Protein AF-A0A1B3WDX1-F1 (afdb_monomer_lite)

Foldseek 3Di:
DVVVVVVVVVVVVVCVVPDDDQDQDLLLLLLLVLQVVCVVVQKWKWWDCVPVVVPDDDDQTFIWIWRDDPPDIDIGGEDPQSRVSVSSCPVVPQKDFDQDPPRITTIDGDPVVVVCNVVCCVVRVVVSVVVVVPADSRYGHRDDDPCVPVVVVVVVVVPD

pLDDT: mean 81.89, std 18.59, range [35.34, 97.62]

Organism: NCBI:txid39950

Radius of gyration: 19.23 Å; chains: 1; bounding box: 52×42×60 Å

Secondary structure (DSSP, 8-state):
-HHHHHHHHHHHHHHHHHS------HHHHHHHHHHHHHHHTTEEEEE--TT-TTTT-S----EEEEEEETTEEEEEEPPHHHHHHHHHHHTTTSEEEEE-SSS-EEEEE-HHHHHHHHHTHHHHHHHHHHHHTT--TTSPPP---GGGTTHHHHTTTS--

Structure (mmCIF, N/CA/C/O backbone):
data_AF-A0A1B3WDX1-F1
#
_entry.id   AF-A0A1B3WDX1-F1
#
loop_
_atom_site.group_PDB
_atom_site.id
_atom_site.type_symbol
_atom_site.label_atom_id
_atom_site.label_alt_id
_atom_site.label_comp_id
_atom_site.label_asym_id
_atom_site.label_entity_id
_atom_site.label_seq_id
_atom_site.pdbx_PDB_ins_code
_atom_site.Cartn_x
_atom_site.Cartn_y
_atom_site.Cartn_z
_atom_site.occupancy
_atom_site.B_iso_or_equiv
_atom_site.auth_seq_id
_atom_site.auth_comp_id
_atom_site.auth_asym_id
_atom_site.auth_atom_id
_atom_site.pdbx_PDB_model_num
ATOM 1 N N . MET A 1 1 ? 10.212 5.971 -45.304 1.00 57.62 1 MET A N 1
ATOM 2 C CA . MET A 1 1 ? 9.513 4.852 -44.630 1.00 57.62 1 MET A CA 1
ATOM 3 C C . MET A 1 1 ? 10.449 3.995 -43.777 1.00 57.62 1 MET A C 1
ATOM 5 O O . MET A 1 1 ? 10.188 3.905 -42.592 1.00 57.62 1 MET A O 1
ATOM 9 N N . GLY A 1 2 ? 11.545 3.417 -44.298 1.00 66.06 2 GLY A N 1
ATOM 10 C CA . GLY A 1 2 ? 12.469 2.605 -43.473 1.00 66.06 2 GLY A CA 1
ATOM 11 C C . GLY A 1 2 ? 13.265 3.385 -42.409 1.00 66.06 2 GLY A C 1
ATOM 12 O O . GLY A 1 2 ? 13.371 2.940 -41.273 1.00 66.06 2 GLY A O 1
ATOM 13 N N . GLN A 1 3 ? 13.751 4.589 -42.738 1.00 72.62 3 GLN A N 1
ATOM 14 C CA . GLN A 1 3 ? 14.538 5.419 -41.806 1.00 72.62 3 GLN A CA 1
ATOM 15 C C . GLN A 1 3 ? 13.743 5.941 -40.598 1.00 72.62 3 GLN A C 1
ATOM 17 O O . GLN A 1 3 ? 14.313 6.143 -39.528 1.00 72.62 3 GLN A O 1
ATOM 22 N N . ASP A 1 4 ? 12.436 6.159 -40.747 1.00 84.62 4 ASP A N 1
ATOM 23 C CA . ASP A 1 4 ? 11.590 6.669 -39.661 1.00 84.62 4 ASP A CA 1
ATOM 24 C C . ASP A 1 4 ? 11.302 5.579 -38.620 1.00 84.62 4 ASP A C 1
ATOM 26 O O . ASP A 1 4 ? 11.265 5.852 -37.420 1.00 84.62 4 ASP A O 1
ATOM 30 N N . ILE A 1 5 ? 11.187 4.325 -39.072 1.00 91.50 5 ILE A N 1
ATOM 31 C CA . ILE A 1 5 ? 11.020 3.154 -38.203 1.00 91.50 5 ILE A CA 1
ATOM 32 C C . ILE A 1 5 ? 12.294 2.912 -37.387 1.00 91.50 5 ILE A C 1
ATOM 34 O O . ILE A 1 5 ? 12.208 2.691 -36.181 1.00 91.50 5 ILE A O 1
ATOM 38 N N . GLU A 1 6 ? 13.479 3.007 -37.996 1.00 91.50 6 GLU A N 1
ATOM 39 C CA . GLU A 1 6 ? 14.736 2.827 -37.256 1.00 91.50 6 GLU A CA 1
ATOM 40 C C . GLU A 1 6 ? 14.972 3.919 -36.207 1.00 91.50 6 GLU A C 1
ATOM 42 O O . GLU A 1 6 ? 15.423 3.621 -35.099 1.00 91.50 6 GLU A O 1
ATOM 47 N N . LYS A 1 7 ? 14.603 5.171 -36.508 1.00 92.44 7 LYS A N 1
ATOM 48 C CA . LYS A 1 7 ? 14.641 6.271 -35.531 1.00 92.44 7 LYS A CA 1
ATOM 49 C C . LYS A 1 7 ? 13.667 6.056 -34.374 1.00 92.44 7 LYS A C 1
ATOM 51 O O . LYS A 1 7 ? 14.005 6.353 -33.232 1.00 92.44 7 LYS A O 1
ATOM 56 N N . LEU A 1 8 ? 12.472 5.535 -34.649 1.00 93.12 8 LEU A N 1
ATOM 57 C CA . LEU A 1 8 ? 11.507 5.207 -33.602 1.00 93.12 8 LEU A CA 1
ATOM 58 C C . LEU A 1 8 ? 12.024 4.072 -32.708 1.00 93.12 8 LEU A C 1
ATOM 60 O O . LEU A 1 8 ? 11.961 4.174 -31.486 1.00 93.12 8 LEU A O 1
ATOM 64 N N . LEU A 1 9 ? 12.574 3.011 -33.300 1.00 94.44 9 LEU A N 1
ATOM 65 C CA . LEU A 1 9 ? 13.109 1.873 -32.551 1.00 94.44 9 LEU A CA 1
ATOM 66 C C . LEU A 1 9 ? 14.305 2.263 -31.677 1.00 94.44 9 LEU A C 1
ATOM 68 O O . LEU A 1 9 ? 14.391 1.807 -30.537 1.00 94.44 9 LEU A O 1
ATOM 72 N N . SER A 1 10 ? 15.209 3.114 -32.170 1.00 93.69 10 SER A N 1
ATOM 73 C CA . SER A 1 10 ? 16.335 3.602 -31.368 1.00 93.69 10 SER A CA 1
ATOM 74 C C . SER A 1 10 ? 15.877 4.508 -30.224 1.00 93.69 10 SER A C 1
ATOM 76 O O . SER A 1 10 ? 16.390 4.384 -29.113 1.00 93.69 10 SER A O 1
ATOM 78 N N . ALA A 1 11 ? 14.861 5.346 -30.452 1.00 91.00 11 ALA A N 1
ATOM 79 C CA . ALA A 1 11 ? 14.261 6.167 -29.407 1.00 91.00 11 ALA A CA 1
ATOM 80 C C . ALA A 1 11 ? 13.573 5.323 -28.321 1.00 91.00 11 ALA A C 1
ATOM 82 O O . ALA A 1 11 ? 13.754 5.607 -27.140 1.00 91.00 11 ALA A O 1
ATOM 83 N N . ILE A 1 12 ? 12.838 4.269 -28.704 1.00 90.75 12 ILE A N 1
ATOM 84 C CA . ILE A 1 12 ? 12.209 3.336 -27.755 1.00 90.75 12 ILE A CA 1
ATOM 85 C C . ILE A 1 12 ? 13.272 2.611 -26.930 1.00 90.75 12 ILE A C 1
ATOM 87 O O . ILE A 1 12 ? 13.151 2.568 -25.713 1.00 90.75 12 ILE A O 1
ATOM 91 N N . ARG A 1 13 ? 14.320 2.064 -27.562 1.00 90.06 13 ARG A N 1
ATOM 92 C CA . ARG A 1 13 ? 15.400 1.367 -26.842 1.00 90.06 13 ARG A CA 1
ATOM 93 C C . ARG A 1 13 ? 16.080 2.279 -25.835 1.00 90.06 13 ARG A C 1
ATOM 95 O O . ARG A 1 13 ? 16.130 1.937 -24.665 1.00 90.06 13 ARG A O 1
ATOM 102 N N . ARG A 1 14 ? 16.482 3.475 -26.270 1.00 91.31 14 ARG A N 1
ATOM 103 C CA . ARG A 1 14 ? 17.088 4.465 -25.378 1.00 91.31 14 ARG A CA 1
ATOM 104 C C . ARG A 1 14 ? 16.170 4.804 -24.206 1.00 91.31 14 ARG A C 1
ATOM 106 O O . ARG A 1 14 ? 16.629 4.844 -23.078 1.00 91.31 14 ARG A O 1
ATOM 113 N N . TYR A 1 15 ? 14.874 4.991 -24.459 1.00 86.38 15 TYR A N 1
ATOM 114 C CA . TYR A 1 15 ? 13.908 5.226 -23.389 1.00 86.38 15 TYR A CA 1
ATOM 115 C C . TYR A 1 15 ? 13.826 4.049 -22.408 1.00 86.38 15 TYR A C 1
ATOM 117 O O . TYR A 1 15 ? 13.802 4.274 -21.206 1.00 86.38 15 TYR A O 1
ATOM 125 N N . LEU A 1 16 ? 13.795 2.806 -22.894 1.00 84.88 16 LEU A N 1
ATOM 126 C CA . LEU A 1 16 ? 13.747 1.613 -22.041 1.00 84.88 16 LEU A CA 1
ATOM 127 C C . LEU A 1 16 ? 15.032 1.424 -21.219 1.00 84.88 16 LEU A C 1
ATOM 129 O O . LEU A 1 16 ? 14.945 1.002 -20.068 1.00 84.88 16 LEU A O 1
ATOM 133 N N . ASP A 1 17 ? 16.188 1.756 -21.796 1.00 84.00 17 ASP A N 1
ATOM 134 C CA . ASP A 1 17 ? 17.497 1.661 -21.141 1.00 84.00 17 ASP A CA 1
ATOM 135 C C . ASP A 1 17 ? 17.693 2.768 -20.090 1.00 84.00 17 ASP A C 1
ATOM 137 O O . ASP A 1 17 ? 18.288 2.532 -19.043 1.00 84.00 17 ASP A O 1
ATOM 141 N N . GLU A 1 18 ? 17.174 3.973 -20.348 1.00 84.00 18 GLU A N 1
ATOM 142 C CA . GLU A 1 18 ? 17.250 5.128 -19.439 1.00 84.00 18 GLU A CA 1
ATOM 143 C C . GLU A 1 18 ? 16.119 5.153 -18.391 1.00 84.00 18 GLU A C 1
ATOM 145 O O . GLU A 1 18 ? 16.142 5.978 -17.479 1.00 84.00 18 GLU A O 1
ATOM 150 N N . SER A 1 19 ? 15.110 4.285 -18.515 1.00 79.12 19 SER A N 1
ATOM 151 C CA . SER A 1 19 ? 13.976 4.249 -17.589 1.00 79.12 19 SER A CA 1
ATOM 152 C C . SER A 1 19 ? 14.327 3.531 -16.288 1.00 79.12 19 SER A C 1
ATOM 154 O O . SER A 1 19 ? 14.710 2.362 -16.288 1.00 79.12 19 SER A O 1
ATOM 156 N N . ASP A 1 20 ? 14.077 4.194 -15.158 1.00 75.44 20 ASP A N 1
ATOM 157 C CA . ASP A 1 20 ? 14.125 3.558 -13.842 1.00 75.44 20 ASP A CA 1
ATOM 158 C C . ASP A 1 20 ? 12.954 2.579 -13.683 1.00 75.44 20 ASP A C 1
ATOM 160 O O . ASP A 1 20 ? 11.800 2.957 -13.449 1.00 75.44 20 ASP A O 1
ATOM 164 N N . TRP A 1 21 ? 13.248 1.287 -13.807 1.00 79.50 21 TRP A N 1
ATOM 165 C CA . TRP A 1 21 ? 12.255 0.235 -13.637 1.00 79.50 21 TRP A CA 1
ATOM 166 C C . TRP A 1 21 ? 11.810 0.129 -12.179 1.00 79.50 21 TRP A C 1
ATOM 168 O O . TRP A 1 21 ? 12.614 0.062 -11.248 1.00 79.50 21 TRP A O 1
ATOM 178 N N . TYR A 1 22 ? 10.497 0.054 -11.967 1.00 84.50 22 TYR A N 1
ATOM 179 C CA . TYR A 1 22 ? 9.950 -0.156 -10.636 1.00 84.50 22 TYR A CA 1
ATOM 180 C C . TYR A 1 22 ? 10.294 -1.564 -10.125 1.00 84.50 22 TYR A C 1
ATOM 182 O O . TYR A 1 22 ? 9.795 -2.573 -10.627 1.00 84.50 22 TYR A O 1
ATOM 190 N N . ILE A 1 23 ? 11.128 -1.627 -9.085 1.00 89.31 23 ILE A N 1
ATOM 191 C CA . ILE A 1 23 ? 11.506 -2.881 -8.429 1.00 89.31 23 ILE A CA 1
ATOM 192 C C . ILE A 1 23 ? 10.510 -3.180 -7.310 1.00 89.31 23 ILE A C 1
ATOM 194 O O . ILE A 1 23 ? 10.501 -2.509 -6.270 1.00 89.31 23 ILE A O 1
ATOM 198 N N . PHE A 1 24 ? 9.702 -4.219 -7.509 1.00 91.88 24 PHE A N 1
ATOM 199 C CA . PHE A 1 24 ? 8.755 -4.698 -6.510 1.00 91.88 24 PHE A CA 1
ATOM 200 C C . PHE A 1 24 ? 9.467 -5.519 -5.432 1.00 91.88 24 PHE A C 1
ATOM 202 O O . PHE A 1 24 ? 10.056 -6.568 -5.708 1.00 91.88 24 PHE A O 1
ATOM 209 N N . LYS A 1 25 ? 9.431 -5.022 -4.195 1.00 94.00 25 LYS A N 1
ATOM 210 C CA . LYS A 1 25 ? 10.106 -5.622 -3.038 1.00 94.00 25 LYS A CA 1
ATOM 211 C C . LYS A 1 25 ? 9.107 -6.264 -2.075 1.00 94.00 25 LYS A C 1
ATOM 213 O O . LYS A 1 25 ? 7.890 -6.178 -2.243 1.00 94.00 25 LYS A O 1
ATOM 218 N N . TYR A 1 26 ? 9.634 -6.921 -1.045 1.00 96.00 26 TYR A N 1
ATOM 219 C CA . TYR A 1 26 ? 8.812 -7.566 -0.024 1.00 96.00 26 TYR A CA 1
ATOM 220 C C . TYR A 1 26 ? 7.871 -6.578 0.672 1.00 96.00 26 TYR A C 1
ATOM 222 O O . TYR A 1 26 ? 6.722 -6.907 0.938 1.00 96.00 26 TYR A O 1
ATOM 230 N N . GLU A 1 27 ? 8.324 -5.357 0.927 1.00 96.25 27 GLU A N 1
ATOM 231 C CA . GLU A 1 27 ? 7.541 -4.329 1.604 1.00 96.25 27 GLU A CA 1
ATOM 232 C C . GLU A 1 27 ? 6.354 -3.857 0.746 1.00 96.25 27 GLU A C 1
ATOM 234 O O . GLU A 1 27 ? 5.263 -3.603 1.266 1.00 96.25 27 GLU A O 1
ATOM 239 N N . ASP A 1 28 ? 6.530 -3.830 -0.580 1.00 96.12 28 ASP A N 1
ATOM 240 C CA . ASP A 1 28 ? 5.457 -3.568 -1.542 1.00 96.12 28 ASP A CA 1
ATOM 241 C C . ASP A 1 28 ? 4.426 -4.713 -1.520 1.00 96.12 28 ASP A C 1
ATOM 243 O O . ASP A 1 28 ? 3.218 -4.472 -1.409 1.00 96.12 28 ASP A O 1
ATOM 247 N N . TYR A 1 29 ? 4.901 -5.968 -1.537 1.00 97.38 29 TYR A N 1
ATOM 248 C CA . TYR A 1 29 ? 4.057 -7.161 -1.401 1.00 97.38 29 TYR A CA 1
ATOM 249 C C . TYR A 1 29 ? 3.274 -7.165 -0.092 1.00 97.38 29 TYR A C 1
ATOM 251 O O . TYR A 1 29 ? 2.057 -7.356 -0.092 1.00 97.38 29 TYR A O 1
ATOM 259 N N . PHE A 1 30 ? 3.962 -6.928 1.023 1.00 97.56 30 PHE A N 1
ATOM 260 C CA . PHE A 1 30 ? 3.377 -6.889 2.351 1.00 97.56 30 PHE A CA 1
ATOM 261 C C . PHE A 1 30 ? 2.278 -5.836 2.417 1.00 97.56 30 PHE A C 1
ATOM 263 O O . PHE A 1 30 ? 1.176 -6.132 2.874 1.00 97.56 30 PHE A O 1
ATOM 270 N N . THR A 1 31 ? 2.540 -4.636 1.897 1.00 97.44 31 THR A N 1
ATOM 271 C CA . THR A 1 31 ? 1.570 -3.538 1.889 1.00 97.44 31 THR A CA 1
ATOM 272 C C . THR A 1 31 ? 0.336 -3.890 1.055 1.00 97.44 31 THR A C 1
ATOM 274 O O . THR A 1 31 ? -0.789 -3.775 1.547 1.00 97.44 31 THR A O 1
ATOM 277 N N . LEU A 1 32 ? 0.509 -4.397 -0.173 1.00 97.50 32 LEU A N 1
ATOM 278 C CA . LEU A 1 32 ? -0.614 -4.834 -1.015 1.00 97.50 32 LEU A CA 1
ATOM 279 C C . LEU A 1 32 ? -1.423 -5.961 -0.362 1.00 97.50 32 LEU A C 1
ATOM 281 O O . LEU A 1 32 ? -2.658 -5.948 -0.371 1.00 97.50 32 LEU A O 1
ATOM 285 N N . ARG A 1 33 ? -0.742 -6.943 0.230 1.00 97.44 33 ARG A N 1
ATOM 286 C CA . ARG A 1 33 ? -1.386 -8.099 0.856 1.00 97.44 33 ARG A CA 1
ATOM 287 C C . ARG A 1 33 ? -2.111 -7.703 2.140 1.00 97.44 33 ARG A C 1
ATOM 289 O O . ARG A 1 33 ? -3.216 -8.191 2.383 1.00 97.44 33 ARG A O 1
ATOM 296 N N . ALA A 1 34 ? -1.549 -6.776 2.912 1.00 96.75 34 ALA A N 1
ATOM 297 C CA . ALA A 1 34 ? -2.194 -6.176 4.071 1.00 96.75 34 ALA A CA 1
ATOM 298 C C . ALA A 1 34 ? -3.482 -5.449 3.666 1.00 96.75 34 ALA A C 1
ATOM 300 O O . ALA A 1 34 ? -4.535 -5.756 4.224 1.00 96.75 34 ALA A O 1
ATOM 301 N N . LEU A 1 35 ? -3.448 -4.580 2.646 1.00 96.12 35 LEU A N 1
ATOM 302 C CA . LEU A 1 35 ? -4.646 -3.904 2.123 1.00 96.12 35 LEU A CA 1
ATOM 303 C C . LEU A 1 35 ? -5.745 -4.900 1.733 1.00 96.12 35 LEU A C 1
ATOM 305 O O . LEU A 1 35 ? -6.914 -4.725 2.090 1.00 96.12 35 LEU A O 1
ATOM 309 N N . PHE A 1 36 ? -5.367 -5.984 1.053 1.00 94.56 36 PHE A N 1
ATOM 310 C CA . PHE A 1 36 ? -6.299 -7.043 0.683 1.00 94.56 36 PHE A CA 1
ATOM 311 C C . PHE A 1 36 ? -6.970 -7.675 1.914 1.00 94.56 36 PHE A C 1
ATOM 313 O O . PHE A 1 36 ? -8.192 -7.831 1.941 1.00 94.56 36 PHE A O 1
ATOM 320 N N . ILE A 1 37 ? -6.205 -7.997 2.962 1.00 94.44 37 ILE A N 1
ATOM 321 C CA . ILE A 1 37 ? -6.743 -8.579 4.202 1.00 94.44 37 ILE A CA 1
ATOM 322 C C . ILE A 1 37 ? -7.614 -7.578 4.971 1.00 94.44 37 ILE A C 1
ATOM 324 O O . ILE A 1 37 ? -8.692 -7.948 5.442 1.00 94.44 37 ILE A O 1
ATOM 328 N N . LEU A 1 38 ? -7.182 -6.322 5.091 1.00 92.62 38 LEU A N 1
ATOM 329 C CA . LEU A 1 38 ? -7.921 -5.268 5.790 1.00 92.62 38 LEU A CA 1
ATOM 330 C C . LEU A 1 38 ? -9.303 -5.039 5.179 1.00 92.62 38 LEU A C 1
ATOM 332 O O . LEU A 1 38 ? -10.289 -4.966 5.917 1.00 92.62 38 LEU A O 1
ATOM 336 N N . SER A 1 39 ? -9.398 -5.042 3.846 1.00 89.75 39 SER A N 1
ATOM 337 C CA . SER A 1 39 ? -10.674 -4.872 3.143 1.00 89.75 39 SER A CA 1
ATOM 338 C C . SER A 1 39 ? -11.709 -5.935 3.545 1.00 89.75 39 SER A C 1
ATOM 340 O O . SER A 1 39 ? -12.883 -5.622 3.750 1.00 89.75 39 SER A O 1
ATOM 342 N N . ARG A 1 40 ? -11.269 -7.183 3.774 1.00 89.38 40 ARG A N 1
ATOM 343 C CA . ARG A 1 40 ? -12.117 -8.283 4.270 1.00 89.38 40 ARG A CA 1
ATOM 344 C C . ARG A 1 40 ? -12.526 -8.102 5.732 1.00 89.38 40 ARG A C 1
ATOM 346 O O . ARG A 1 40 ? -13.578 -8.587 6.136 1.00 89.38 40 ARG A O 1
ATOM 353 N N . LYS A 1 41 ? -11.722 -7.382 6.517 1.00 89.00 41 LYS A N 1
ATOM 354 C CA . LYS A 1 41 ? -12.000 -7.008 7.913 1.00 89.00 41 LYS A CA 1
ATOM 355 C C . LYS A 1 41 ? -12.769 -5.684 8.047 1.00 89.00 41 LYS A C 1
ATOM 357 O O . LYS A 1 41 ? -12.920 -5.191 9.163 1.00 89.00 41 LYS A O 1
ATOM 362 N N . ARG A 1 42 ? -13.281 -5.121 6.941 1.00 88.69 42 ARG A N 1
ATOM 363 C CA . ARG A 1 42 ? -13.988 -3.824 6.891 1.00 88.69 42 ARG A CA 1
ATOM 364 C C . ARG A 1 42 ? -13.144 -2.642 7.395 1.00 88.69 42 ARG A C 1
ATOM 366 O O . ARG A 1 42 ? -13.680 -1.680 7.954 1.00 88.69 42 ARG A O 1
ATOM 373 N N . ILE A 1 43 ? -11.830 -2.731 7.203 1.00 91.69 43 ILE A N 1
ATOM 374 C CA . ILE A 1 43 ? -10.874 -1.642 7.404 1.00 91.69 43 ILE A CA 1
ATOM 375 C C . ILE A 1 43 ? -10.441 -1.196 6.011 1.00 91.69 43 ILE A C 1
ATOM 377 O O . ILE A 1 43 ? -9.932 -1.998 5.229 1.00 91.69 43 ILE A O 1
ATOM 381 N N . TYR A 1 44 ? -10.685 0.066 5.684 1.00 91.94 44 TYR A N 1
ATOM 382 C CA . TYR A 1 44 ? -10.462 0.597 4.345 1.00 91.94 44 TYR A CA 1
ATOM 383 C C . TYR A 1 44 ? -9.528 1.793 4.412 1.00 91.94 44 TYR A C 1
ATOM 385 O O . TYR A 1 44 ? -9.683 2.649 5.280 1.00 91.94 44 TYR A O 1
ATOM 393 N N . THR A 1 45 ? -8.583 1.851 3.483 1.00 93.81 45 THR A N 1
ATOM 394 C CA . THR A 1 45 ? -7.671 2.984 3.336 1.00 93.81 45 THR A CA 1
ATOM 395 C C . THR A 1 45 ? -8.292 4.023 2.408 1.00 93.81 45 THR A C 1
ATOM 397 O O . THR A 1 45 ? -8.909 3.668 1.402 1.00 93.81 45 THR A O 1
ATOM 400 N N . TYR A 1 46 ? -8.115 5.294 2.735 1.00 92.38 46 TYR A N 1
ATOM 401 C CA . TYR A 1 46 ? -8.572 6.439 1.959 1.00 92.38 46 TYR A CA 1
ATOM 402 C C . TYR A 1 46 ? -7.422 7.413 1.730 1.00 92.38 46 TYR A C 1
ATOM 404 O O . TYR A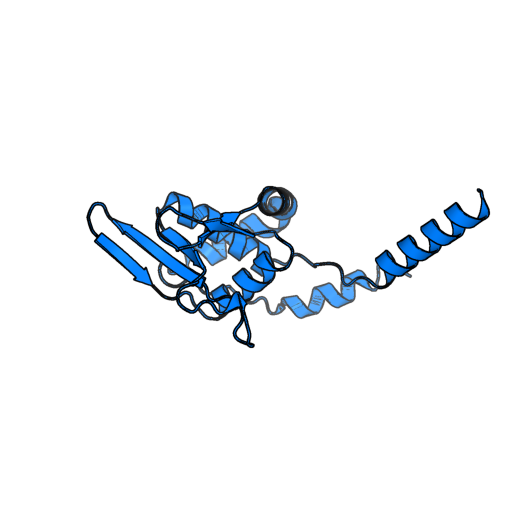 1 46 ? -6.434 7.391 2.464 1.00 92.38 46 TYR A O 1
ATOM 412 N N . ILE A 1 47 ? -7.563 8.243 0.702 1.00 90.06 47 ILE A N 1
ATOM 413 C CA . ILE A 1 47 ? -6.693 9.385 0.432 1.00 90.06 47 ILE A CA 1
ATOM 414 C C . ILE A 1 47 ? -7.403 10.625 0.960 1.00 90.06 47 ILE A C 1
ATOM 416 O O . ILE A 1 47 ? -8.569 10.860 0.629 1.00 90.06 47 ILE A O 1
ATOM 420 N N . ASP A 1 48 ? -6.703 11.394 1.783 1.00 83.06 48 ASP A N 1
ATOM 421 C CA . ASP A 1 48 ? -7.174 12.691 2.239 1.00 83.06 48 ASP A CA 1
ATOM 422 C C . ASP A 1 48 ? -7.116 13.692 1.082 1.00 83.06 48 ASP A C 1
ATOM 424 O O . ASP A 1 48 ? -6.051 13.967 0.529 1.00 83.06 48 ASP A O 1
ATOM 428 N N . ASN A 1 49 ? -8.290 14.195 0.706 1.00 72.31 49 ASN A N 1
ATOM 429 C CA . ASN A 1 49 ? -8.469 15.224 -0.313 1.00 72.31 49 ASN A CA 1
ATOM 430 C C . ASN A 1 49 ? -9.111 16.500 0.268 1.00 72.31 49 ASN A C 1
ATOM 432 O O . ASN A 1 49 ? -9.571 17.364 -0.473 1.00 72.31 49 ASN A O 1
ATOM 436 N N . THR A 1 50 ? -9.180 16.634 1.596 1.00 62.78 50 THR A N 1
ATOM 437 C CA . THR A 1 50 ? -9.883 17.748 2.263 1.00 62.78 50 THR A CA 1
ATOM 438 C C . THR A 1 50 ? -9.247 19.117 2.036 1.00 62.78 50 THR A C 1
ATOM 440 O O . THR A 1 50 ? -9.873 20.133 2.318 1.00 62.78 50 THR A O 1
ATOM 443 N N . MET A 1 51 ? -8.024 19.164 1.515 1.00 51.19 51 MET A N 1
ATOM 444 C CA . MET A 1 51 ? -7.259 20.398 1.364 1.00 51.19 51 MET A CA 1
ATOM 445 C C . MET A 1 51 ? -7.061 20.851 -0.091 1.00 51.19 51 MET A C 1
ATOM 447 O O . MET A 1 51 ? -6.234 21.727 -0.314 1.00 51.19 51 MET A O 1
ATOM 451 N N . GLU A 1 52 ? -7.746 20.257 -1.082 1.00 49.12 52 GLU A N 1
ATOM 452 C CA . GLU A 1 52 ? -7.563 20.599 -2.514 1.00 49.12 52 GLU A CA 1
ATOM 453 C C . GLU A 1 52 ? -6.066 20.667 -2.929 1.00 49.12 52 GLU A C 1
ATOM 455 O O . GLU A 1 52 ? -5.677 21.361 -3.866 1.00 49.12 52 GLU A O 1
ATOM 460 N N . ILE A 1 53 ? -5.192 19.911 -2.236 1.00 43.59 53 ILE A N 1
ATOM 461 C CA . ILE A 1 53 ? -3.712 19.991 -2.338 1.00 43.59 53 ILE A CA 1
ATOM 462 C C . ILE A 1 53 ? -3.219 19.572 -3.730 1.00 43.59 53 ILE A C 1
ATOM 464 O O . ILE A 1 53 ? -2.052 19.754 -4.073 1.00 43.59 53 ILE A O 1
ATOM 468 N N . PHE A 1 54 ? -4.111 19.048 -4.569 1.00 47.91 54 PHE A N 1
ATOM 469 C CA . PHE A 1 54 ? -3.823 18.784 -5.968 1.00 47.91 54 PHE A CA 1
ATOM 470 C C . PHE A 1 54 ? -3.502 20.044 -6.775 1.00 47.91 54 PHE A C 1
ATOM 472 O O . PHE A 1 54 ? -2.932 19.897 -7.855 1.00 47.91 54 PHE A O 1
ATOM 479 N N . GLU A 1 55 ? -3.793 21.253 -6.277 1.00 41.41 55 GLU A N 1
ATOM 480 C CA . GLU A 1 55 ? -3.509 22.453 -7.059 1.00 41.41 55 GLU A CA 1
ATOM 481 C C . GLU A 1 55 ? -2.073 22.987 -6.932 1.00 41.41 55 GLU A C 1
ATOM 483 O O . GLU A 1 55 ? -1.531 23.331 -7.980 1.00 41.41 55 GLU A O 1
ATOM 488 N N . GLN A 1 56 ? -1.399 23.075 -5.763 1.00 40.09 56 GLN A N 1
ATOM 489 C CA . GLN A 1 56 ? -0.179 23.928 -5.725 1.00 40.09 56 GLN A CA 1
ATOM 490 C C . GLN A 1 56 ? 1.032 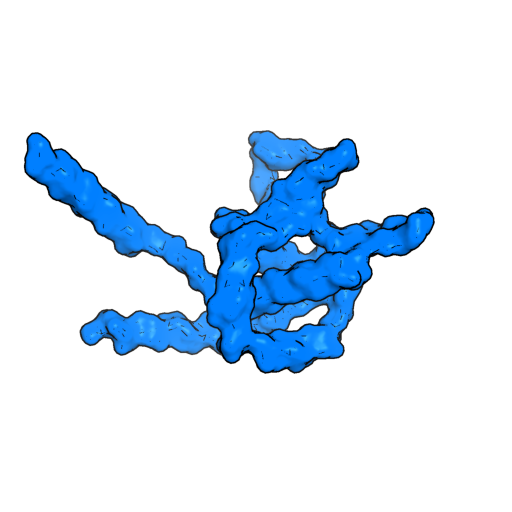23.623 -4.810 1.00 40.09 56 GLN A C 1
ATOM 492 O O . GLN A 1 56 ? 2.025 24.334 -4.974 1.00 40.09 56 GLN A O 1
ATOM 497 N N . SER A 1 57 ? 1.116 22.629 -3.904 1.00 38.47 57 SER A N 1
ATOM 498 C CA . SER A 1 57 ? 2.407 22.463 -3.176 1.00 38.47 57 SER A CA 1
ATOM 499 C C . SER A 1 57 ? 2.694 21.127 -2.476 1.00 38.47 57 SER A C 1
ATOM 501 O O . SER A 1 57 ? 1.886 20.635 -1.705 1.00 38.47 57 SER A O 1
ATOM 503 N N . LYS A 1 58 ? 3.917 20.615 -2.727 1.00 41.53 58 LYS A N 1
ATOM 504 C CA . LYS A 1 58 ? 4.904 19.854 -1.906 1.00 41.53 58 LYS A CA 1
ATOM 505 C C . LYS A 1 58 ? 4.495 18.835 -0.815 1.00 41.53 58 LYS A C 1
ATOM 507 O O . LYS A 1 58 ? 5.384 18.123 -0.348 1.00 41.53 58 LYS A O 1
ATOM 512 N N . MET A 1 59 ? 3.240 18.694 -0.408 1.00 51.09 59 MET A N 1
ATOM 513 C CA . MET A 1 59 ? 2.785 17.659 0.525 1.00 51.09 59 MET A CA 1
ATOM 514 C C . MET A 1 59 ? 2.260 16.459 -0.267 1.00 51.09 59 MET A C 1
ATOM 516 O O . MET A 1 59 ? 1.208 16.514 -0.893 1.00 51.09 59 MET A O 1
ATOM 520 N N . GLY A 1 60 ? 3.036 15.372 -0.286 1.00 66.19 60 GLY A N 1
ATOM 521 C CA . GLY A 1 60 ? 2.650 14.134 -0.966 1.00 66.19 60 GLY A CA 1
ATOM 522 C C . GLY A 1 60 ? 1.376 13.515 -0.380 1.00 66.19 60 GLY A C 1
ATOM 523 O O . GLY A 1 60 ? 1.086 13.707 0.797 1.00 66.19 60 GLY A O 1
ATOM 524 N N . LEU A 1 61 ? 0.662 12.730 -1.199 1.00 81.25 61 LEU A N 1
ATOM 525 C CA . LEU A 1 61 ? -0.588 12.029 -0.860 1.00 81.25 61 LEU A CA 1
ATOM 526 C C . LEU A 1 61 ? -0.623 11.551 0.597 1.00 81.25 61 LEU A C 1
ATOM 528 O O . LEU A 1 61 ? 0.284 10.839 1.038 1.00 81.25 61 LEU A O 1
ATOM 532 N N . VAL A 1 62 ? -1.658 11.929 1.340 1.00 88.25 62 VAL A N 1
ATOM 533 C CA . VAL A 1 62 ? -1.846 11.504 2.730 1.00 88.25 62 VAL A CA 1
ATOM 534 C C . VAL A 1 62 ? -2.909 10.424 2.762 1.00 88.25 62 VAL A C 1
ATOM 536 O O . VAL A 1 62 ? -4.007 10.605 2.242 1.00 88.25 62 VAL A O 1
ATOM 539 N N . PHE A 1 63 ? -2.577 9.291 3.369 1.00 91.50 63 PHE A N 1
ATOM 540 C CA . PHE A 1 63 ? -3.501 8.182 3.536 1.00 91.50 63 PHE A CA 1
ATOM 541 C C . PHE A 1 63 ? -3.990 8.085 4.980 1.00 91.50 63 PHE A C 1
ATOM 543 O O . PHE A 1 63 ? -3.279 8.432 5.922 1.00 91.50 63 PHE A O 1
ATOM 550 N N . TYR A 1 64 ? -5.195 7.568 5.166 1.00 92.00 64 TYR A N 1
ATOM 551 C CA . TYR A 1 64 ? -5.753 7.256 6.479 1.00 92.00 64 TYR A CA 1
ATOM 552 C C . TYR A 1 64 ? -6.640 6.013 6.390 1.00 92.00 64 TYR A C 1
ATOM 554 O O . TYR A 1 64 ? -6.983 5.558 5.298 1.00 92.00 64 TYR A O 1
ATOM 562 N N . GLN A 1 65 ? -6.997 5.427 7.530 1.00 92.12 65 GLN A N 1
ATOM 563 C CA . GLN A 1 65 ? -7.869 4.259 7.601 1.00 92.12 65 GLN A CA 1
ATOM 564 C C . GLN A 1 65 ? -9.213 4.611 8.224 1.00 92.12 65 GLN A C 1
ATOM 566 O O . GLN A 1 65 ? -9.284 5.272 9.257 1.00 92.12 65 GLN A O 1
ATOM 571 N N . ILE A 1 66 ? -10.286 4.097 7.628 1.00 89.25 66 ILE A N 1
ATOM 572 C CA . ILE A 1 66 ? -11.614 4.084 8.232 1.00 89.25 66 ILE A CA 1
ATOM 573 C C . ILE A 1 66 ? -11.982 2.646 8.562 1.00 89.25 66 ILE A C 1
ATOM 575 O O . ILE A 1 66 ? -12.043 1.775 7.685 1.00 89.25 66 ILE A O 1
ATOM 579 N N . ARG A 1 67 ? -12.318 2.410 9.829 1.00 85.94 67 ARG A N 1
ATOM 580 C CA . ARG A 1 67 ? -12.967 1.180 10.276 1.00 85.94 67 ARG A CA 1
ATOM 581 C C . ARG A 1 67 ? -14.452 1.435 10.463 1.00 85.94 67 ARG A C 1
ATOM 583 O O . ARG A 1 67 ? -14.852 2.288 11.256 1.00 85.94 67 ARG A O 1
ATOM 590 N N . ARG A 1 68 ? -15.274 0.682 9.731 1.00 78.88 68 ARG A N 1
ATOM 591 C CA . ARG A 1 68 ? -16.735 0.794 9.807 1.00 78.88 68 ARG A CA 1
ATOM 592 C C . ARG A 1 68 ? -17.301 -0.271 10.739 1.00 78.88 68 ARG A C 1
ATOM 594 O O . ARG A 1 68 ? -17.275 -1.465 10.437 1.00 78.88 68 ARG A O 1
ATOM 601 N N . PHE A 1 69 ? -17.862 0.179 11.851 1.00 76.69 69 PHE A N 1
ATOM 602 C CA . PHE A 1 69 ? -18.786 -0.583 12.683 1.00 76.69 69 PHE A CA 1
ATOM 603 C C . PHE A 1 69 ? -20.212 -0.168 12.325 1.00 76.69 69 PHE A C 1
ATOM 605 O O . PHE A 1 69 ? -20.426 0.958 11.889 1.00 76.69 69 PHE A O 1
ATOM 612 N N . TYR A 1 70 ? -21.195 -1.047 12.541 1.00 70.75 70 TYR A N 1
ATOM 613 C CA . TYR A 1 70 ? -22.604 -0.837 12.164 1.00 70.75 70 TYR A CA 1
ATOM 614 C C . TYR A 1 70 ? -23.099 0.621 12.217 1.00 70.75 70 TYR A C 1
ATOM 616 O O . TYR A 1 70 ? -23.632 1.110 11.230 1.00 70.75 70 TYR A O 1
ATOM 624 N N . ARG A 1 71 ? -22.916 1.314 13.352 1.00 73.94 71 ARG A N 1
ATOM 625 C CA . ARG A 1 71 ? -23.345 2.713 13.558 1.00 73.94 71 ARG A CA 1
ATOM 626 C C . ARG A 1 71 ? -22.207 3.674 13.926 1.00 73.94 71 ARG A C 1
ATOM 628 O O . ARG A 1 71 ? -22.477 4.792 14.348 1.00 73.94 71 ARG A O 1
ATOM 635 N N . LYS A 1 72 ? -20.946 3.239 13.851 1.00 76.94 72 LYS A N 1
ATOM 636 C CA . LYS A 1 72 ? -19.784 4.051 14.247 1.00 76.94 72 LYS A CA 1
ATOM 637 C C . LYS A 1 72 ? -18.666 3.902 13.230 1.00 76.94 72 LYS A C 1
ATOM 639 O O . LYS A 1 72 ? -18.344 2.789 12.822 1.00 76.94 72 LYS A O 1
ATOM 644 N N . GLN A 1 73 ? -18.045 5.017 12.878 1.00 81.31 73 GLN A N 1
ATOM 645 C CA . GLN A 1 73 ? -16.813 5.027 12.105 1.00 81.31 73 GLN A CA 1
ATOM 646 C C . GLN A 1 73 ? -15.669 5.510 12.988 1.00 81.31 73 GLN A C 1
ATOM 648 O O . GLN A 1 73 ? -15.825 6.477 13.732 1.00 81.31 73 GLN A O 1
ATOM 653 N N . CYS A 1 74 ? -14.540 4.817 12.911 1.00 84.00 74 CYS A N 1
ATOM 654 C CA . CYS A 1 74 ? -13.291 5.250 13.521 1.00 84.00 74 CYS A CA 1
ATOM 655 C C . CYS A 1 74 ? -12.332 5.612 12.395 1.00 84.00 74 CYS A C 1
ATOM 657 O O . CYS A 1 74 ? -12.105 4.789 11.504 1.00 84.00 74 CYS A O 1
ATOM 659 N N . ILE A 1 75 ? -11.826 6.841 12.432 1.00 87.12 75 ILE A N 1
ATOM 660 C CA . ILE A 1 75 ? -10.827 7.352 11.499 1.00 87.12 75 ILE A CA 1
ATOM 661 C C . ILE A 1 75 ? -9.494 7.315 12.234 1.00 87.12 75 ILE A C 1
ATOM 663 O O . ILE A 1 75 ? -9.355 7.958 13.272 1.00 87.12 75 ILE A O 1
ATOM 667 N N . ASN A 1 76 ? -8.542 6.559 11.699 1.00 86.81 76 ASN A N 1
ATOM 668 C CA . ASN A 1 76 ? -7.212 6.409 12.268 1.00 86.81 76 ASN A CA 1
ATOM 669 C C . ASN A 1 76 ? -6.164 6.863 11.242 1.00 86.81 76 ASN A C 1
ATOM 671 O O . ASN A 1 76 ? -6.270 6.490 10.066 1.00 86.81 76 ASN A O 1
ATOM 675 N N . PRO A 1 77 ? -5.133 7.620 11.652 1.00 87.50 77 PRO A N 1
ATOM 676 C CA . PRO A 1 77 ? -3.969 7.821 10.802 1.00 87.50 77 PRO A CA 1
ATOM 677 C C . PRO A 1 77 ? -3.271 6.477 10.558 1.00 87.50 77 PRO A C 1
ATOM 679 O O . PRO A 1 77 ? -3.289 5.588 11.411 1.00 87.50 77 PRO A O 1
ATOM 682 N N . VAL A 1 78 ? -2.644 6.325 9.392 1.00 92.06 78 VAL A N 1
ATOM 683 C CA . VAL A 1 78 ? -1.719 5.208 9.156 1.00 92.06 78 VAL A CA 1
ATOM 684 C C . VAL A 1 78 ? -0.316 5.582 9.629 1.00 92.06 78 VAL A C 1
ATOM 686 O O . VAL A 1 78 ? 0.029 6.763 9.662 1.00 92.06 78 VAL A O 1
ATOM 689 N N . SER A 1 79 ? 0.496 4.580 9.967 1.00 93.50 79 SER A N 1
ATOM 690 C CA . SER A 1 79 ? 1.900 4.790 10.334 1.00 93.50 79 SER A CA 1
ATOM 691 C C . SER A 1 79 ? 2.697 5.440 9.198 1.00 93.50 79 SER A C 1
ATOM 693 O O . SER A 1 79 ? 2.341 5.322 8.022 1.00 93.50 79 SER A O 1
ATOM 695 N N . GLU A 1 80 ? 3.817 6.087 9.523 1.00 91.44 80 GLU A N 1
ATOM 696 C CA . GLU A 1 80 ? 4.697 6.693 8.515 1.00 91.44 80 GLU A CA 1
ATOM 697 C C . GLU A 1 80 ? 5.272 5.665 7.531 1.00 91.44 80 GLU A C 1
ATOM 699 O O . GLU A 1 80 ? 5.354 5.931 6.328 1.00 91.44 80 GLU A O 1
ATOM 704 N N . SER A 1 81 ? 5.617 4.466 8.014 1.00 94.38 81 SER A N 1
ATOM 705 C CA . SER A 1 81 ? 6.088 3.383 7.147 1.00 94.38 81 SER A CA 1
ATOM 706 C C . SER A 1 81 ? 4.990 2.960 6.170 1.00 94.38 81 SER A C 1
ATOM 708 O O . SER A 1 81 ? 5.239 2.863 4.967 1.00 94.38 81 SER A O 1
ATOM 710 N N . LEU A 1 82 ? 3.744 2.822 6.629 1.00 94.88 82 LEU A N 1
ATOM 711 C CA . LEU A 1 82 ? 2.619 2.529 5.746 1.00 94.88 82 LEU A CA 1
ATOM 712 C C . LEU A 1 82 ? 2.329 3.694 4.776 1.00 94.88 82 LEU A C 1
ATOM 714 O O . LEU A 1 82 ? 2.112 3.430 3.595 1.00 94.88 82 LEU A O 1
ATOM 718 N N . GLN A 1 83 ? 2.410 4.965 5.201 1.00 93.81 83 GLN A N 1
ATOM 719 C CA . GLN A 1 83 ? 2.302 6.126 4.293 1.00 93.81 83 GLN A CA 1
ATOM 720 C C . GLN A 1 83 ? 3.308 6.032 3.138 1.00 93.81 83 GLN A C 1
ATOM 722 O O . GLN A 1 83 ? 2.949 6.186 1.968 1.00 93.81 83 GLN A O 1
ATOM 727 N N . LYS A 1 84 ? 4.582 5.777 3.465 1.00 93.50 84 LYS A N 1
ATOM 728 C CA . LYS A 1 84 ? 5.689 5.659 2.506 1.00 93.50 84 LYS A CA 1
ATOM 729 C C . LYS A 1 84 ? 5.392 4.598 1.448 1.00 93.50 84 LYS A C 1
ATOM 731 O O . LYS A 1 84 ? 5.502 4.885 0.255 1.00 93.50 84 LYS A O 1
ATOM 736 N N . TYR A 1 85 ? 4.976 3.401 1.861 1.00 95.56 85 TYR A N 1
ATOM 737 C CA . TYR A 1 85 ? 4.714 2.312 0.917 1.00 95.56 85 TYR A CA 1
ATOM 738 C C . TYR A 1 85 ? 3.396 2.470 0.154 1.00 95.56 85 TYR A C 1
ATOM 740 O O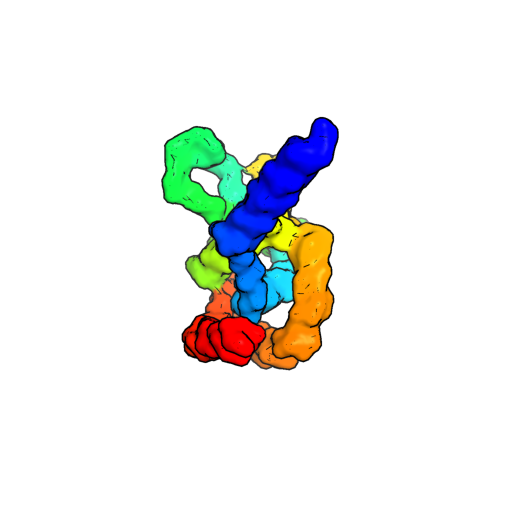 . TYR A 1 85 ? 3.334 2.104 -1.016 1.00 95.56 85 TYR A O 1
ATOM 748 N N . LEU A 1 86 ? 2.372 3.109 0.728 1.00 95.56 86 LEU A N 1
ATOM 749 C CA . LEU A 1 86 ? 1.166 3.474 -0.023 1.00 95.56 86 LEU A CA 1
ATOM 750 C C . LEU A 1 86 ? 1.483 4.464 -1.150 1.00 95.56 86 LEU A C 1
ATOM 752 O O . LEU A 1 86 ? 1.086 4.232 -2.289 1.00 95.56 86 LEU A O 1
ATOM 756 N N . ARG A 1 87 ? 2.273 5.512 -0.884 1.00 93.19 87 ARG A N 1
ATOM 757 C CA . ARG A 1 87 ? 2.746 6.438 -1.933 1.00 93.19 87 ARG A CA 1
ATOM 758 C C . ARG A 1 87 ? 3.552 5.710 -3.005 1.00 93.19 87 ARG A C 1
ATOM 760 O O . ARG A 1 87 ? 3.319 5.920 -4.194 1.00 93.19 87 ARG A O 1
ATOM 767 N N . ARG A 1 88 ? 4.460 4.826 -2.584 1.00 92.88 88 ARG A N 1
ATOM 768 C CA . ARG A 1 88 ? 5.296 4.025 -3.486 1.00 92.88 88 ARG A CA 1
ATOM 769 C C . ARG A 1 88 ? 4.483 3.093 -4.382 1.00 92.88 88 ARG A C 1
ATOM 771 O O . ARG A 1 88 ? 4.874 2.899 -5.522 1.00 92.88 88 ARG A O 1
ATOM 778 N N . LEU A 1 89 ? 3.374 2.534 -3.898 1.00 95.50 89 LEU A N 1
ATOM 779 C CA . LEU A 1 89 ? 2.463 1.705 -4.695 1.00 95.50 89 LEU A CA 1
ATOM 780 C C . LEU A 1 89 ? 1.521 2.535 -5.576 1.00 95.50 89 LEU A C 1
ATOM 782 O O . LEU A 1 89 ? 1.091 2.066 -6.631 1.00 95.50 89 LEU A O 1
ATOM 786 N N . PHE A 1 90 ? 1.179 3.750 -5.145 1.00 93.62 90 PHE A N 1
ATOM 787 C CA . PHE A 1 90 ? 0.307 4.650 -5.893 1.00 93.62 90 PHE A CA 1
ATOM 788 C C . PHE A 1 90 ? 1.010 5.222 -7.127 1.00 93.62 90 PHE A C 1
ATOM 790 O O . PHE A 1 90 ? 0.422 5.232 -8.202 1.00 93.62 90 PHE A O 1
ATOM 797 N N . ALA A 1 91 ? 2.275 5.638 -6.999 1.00 89.75 91 ALA A N 1
ATOM 798 C CA . ALA A 1 91 ? 3.058 6.220 -8.093 1.00 89.75 91 ALA A CA 1
ATOM 799 C C . ALA A 1 91 ? 3.097 5.361 -9.383 1.00 89.75 91 ALA A C 1
ATOM 801 O O . ALA A 1 91 ? 2.813 5.904 -10.448 1.00 89.75 91 ALA A O 1
ATOM 802 N N . PRO A 1 92 ? 3.367 4.039 -9.330 1.00 90.44 92 PRO A N 1
ATOM 803 C CA . PRO A 1 92 ? 3.304 3.167 -10.501 1.00 90.44 92 PRO A CA 1
ATOM 804 C C . PRO A 1 92 ? 1.884 2.668 -10.816 1.00 90.44 92 PRO A C 1
ATOM 806 O O . PRO A 1 92 ? 1.715 1.925 -11.772 1.00 90.44 92 PRO A O 1
ATOM 809 N N . GLY A 1 93 ? 0.858 3.004 -10.026 1.00 93.38 93 GLY A N 1
ATOM 810 C CA . GLY A 1 93 ? -0.522 2.566 -10.266 1.00 93.38 93 GLY A CA 1
ATOM 811 C C . GLY A 1 93 ? -0.844 1.134 -9.819 1.00 93.38 93 GLY A C 1
ATOM 812 O O . GLY A 1 93 ? -1.772 0.513 -10.346 1.00 93.38 93 GLY A O 1
ATOM 813 N N . LEU A 1 94 ? -0.116 0.577 -8.843 1.00 96.38 94 LEU A N 1
ATOM 814 C CA . LEU A 1 94 ? -0.460 -0.718 -8.226 1.00 96.38 94 LEU A CA 1
ATOM 815 C C . LEU A 1 94 ? -1.666 -0.603 -7.283 1.00 96.38 94 LEU A C 1
ATOM 817 O O . LEU A 1 94 ? -2.436 -1.553 -7.115 1.00 96.38 94 LEU A O 1
ATOM 821 N N . ILE A 1 95 ? -1.865 0.584 -6.715 1.00 96.88 95 ILE A N 1
ATOM 822 C CA . ILE A 1 95 ? -3.100 0.996 -6.050 1.00 96.88 95 ILE A CA 1
ATOM 823 C C . ILE A 1 95 ? -3.612 2.287 -6.685 1.00 96.88 95 ILE A C 1
ATOM 825 O O . ILE A 1 95 ? -2.855 3.021 -7.317 1.00 96.88 95 ILE A O 1
ATOM 829 N N . SER A 1 96 ? -4.898 2.568 -6.518 1.00 93.81 96 SER A N 1
ATOM 830 C CA . SER A 1 96 ? -5.512 3.797 -7.016 1.00 93.81 96 SER A CA 1
ATOM 831 C C . SER A 1 96 ? -6.651 4.248 -6.104 1.00 93.81 96 SER A C 1
ATOM 833 O O . SER A 1 96 ? -7.132 3.482 -5.267 1.00 93.81 96 SER A O 1
ATOM 835 N N . GLY A 1 97 ? -7.059 5.507 -6.247 1.00 91.69 97 GLY A N 1
ATOM 836 C CA . GLY A 1 97 ? -8.195 6.090 -5.545 1.00 91.69 97 GLY A CA 1
ATOM 837 C C . GLY A 1 97 ? -9.457 6.027 -6.401 1.00 91.69 97 GLY A C 1
ATOM 838 O O . GLY A 1 97 ? -9.426 6.327 -7.592 1.00 91.69 97 GLY A O 1
ATOM 839 N N . LYS A 1 98 ? -10.584 5.657 -5.796 1.00 89.25 98 LYS A N 1
ATOM 840 C CA . LYS A 1 98 ? -11.921 5.797 -6.376 1.00 89.25 98 LYS A CA 1
ATOM 841 C C . LYS A 1 98 ? -12.723 6.759 -5.514 1.00 89.25 98 LYS A C 1
ATOM 843 O O . LYS A 1 98 ? -12.917 6.480 -4.327 1.00 89.25 98 LYS A O 1
ATOM 848 N N . GLN A 1 99 ? -13.190 7.844 -6.125 1.00 84.50 99 GLN A N 1
ATOM 849 C CA . GLN A 1 99 ? -14.072 8.808 -5.478 1.00 84.50 99 GLN A CA 1
ATOM 850 C C . GLN A 1 99 ? -15.354 8.106 -5.015 1.00 84.50 99 GLN A C 1
ATOM 852 O O . GLN A 1 99 ? -15.954 7.326 -5.763 1.00 84.50 99 GLN A O 1
ATOM 857 N N . GLN A 1 100 ? -15.725 8.337 -3.761 1.00 78.81 100 GLN A N 1
ATOM 858 C CA . GLN A 1 100 ? -16.996 7.908 -3.188 1.00 78.81 100 GLN A CA 1
ATOM 859 C C . GLN A 1 100 ? -18.008 9.065 -3.246 1.00 78.81 100 GLN A C 1
ATOM 861 O O . GLN A 1 100 ? -17.686 10.170 -3.676 1.00 78.81 100 GLN A O 1
ATOM 866 N N . GLU A 1 101 ? -19.258 8.808 -2.858 1.00 69.62 101 GLU A N 1
ATOM 867 C CA . GLU A 1 101 ? -20.298 9.851 -2.803 1.00 69.62 101 GLU A CA 1
ATOM 868 C C . GLU A 1 101 ? -19.955 10.963 -1.795 1.00 69.62 101 GLU A C 1
ATOM 870 O O . GLU A 1 101 ? -20.252 12.131 -2.038 1.00 69.62 101 GLU A O 1
ATOM 875 N N . SER A 1 102 ? -19.281 10.615 -0.690 1.00 64.75 102 SER A N 1
ATOM 876 C CA . SER A 1 102 ? -18.515 11.575 0.103 1.00 64.75 102 SER A CA 1
ATOM 877 C C . SER A 1 102 ? -17.208 11.844 -0.632 1.00 64.75 102 SER A C 1
ATOM 879 O O . SER A 1 102 ? -16.596 10.899 -1.115 1.00 64.75 102 SER A O 1
ATOM 881 N N . SER A 1 103 ? -16.760 13.097 -0.702 1.00 65.38 103 SER A N 1
ATOM 882 C CA . SER A 1 103 ? -15.529 13.597 -1.356 1.00 65.38 103 SER A CA 1
ATOM 883 C C . SER A 1 103 ? -14.206 12.862 -1.037 1.00 65.38 103 SER A C 1
ATOM 885 O O . SER A 1 103 ? -13.136 13.282 -1.479 1.00 65.38 103 SER A O 1
ATOM 887 N N . ASP A 1 104 ? -14.269 11.776 -0.276 1.00 69.81 104 ASP A N 1
ATOM 888 C CA . ASP A 1 104 ? -13.204 10.849 0.045 1.00 69.81 104 ASP A CA 1
ATOM 889 C C . ASP A 1 104 ? -12.865 9.930 -1.138 1.00 69.81 104 ASP A C 1
ATOM 891 O O . ASP A 1 104 ? -13.727 9.412 -1.858 1.00 69.81 104 ASP A O 1
ATOM 895 N N . TYR A 1 105 ? -11.576 9.634 -1.283 1.00 86.00 105 TYR A N 1
ATOM 896 C CA . TYR A 1 105 ? -11.081 8.683 -2.271 1.00 86.00 105 TYR A CA 1
ATOM 897 C C . TYR A 1 105 ? -10.744 7.367 -1.588 1.00 86.00 105 TYR A C 1
ATOM 899 O O . TYR A 1 105 ? -9.719 7.244 -0.921 1.00 86.00 105 TYR A O 1
ATOM 907 N N . SER A 1 106 ? -11.595 6.360 -1.770 1.00 90.75 106 SER A N 1
ATOM 908 C CA . SER A 1 106 ? -11.303 5.005 -1.299 1.00 90.75 106 SER A CA 1
ATOM 909 C C . SER A 1 106 ? -10.162 4.389 -2.104 1.00 90.75 106 SER A C 1
ATOM 911 O O . SER A 1 106 ? -10.199 4.381 -3.335 1.00 90.75 106 SER A O 1
ATOM 913 N N . VAL A 1 107 ? -9.154 3.855 -1.421 1.00 94.38 107 VAL A N 1
ATOM 914 C CA . VAL A 1 107 ? -8.045 3.149 -2.064 1.00 94.38 107 VAL A CA 1
ATOM 915 C C . VAL A 1 107 ? -8.480 1.736 -2.428 1.00 94.38 107 VAL A C 1
ATOM 917 O O . VAL A 1 107 ? -9.020 1.001 -1.599 1.00 94.38 107 VAL A O 1
ATOM 920 N N . TYR A 1 108 ? -8.186 1.327 -3.657 1.00 95.00 108 TYR A N 1
ATOM 921 C CA . TYR A 1 108 ? -8.344 -0.045 -4.121 1.00 95.00 108 TYR A CA 1
ATOM 922 C C . TYR A 1 108 ? -7.067 -0.543 -4.802 1.00 95.00 108 TYR A C 1
ATOM 924 O O . TYR A 1 108 ? -6.261 0.235 -5.314 1.00 95.00 108 TYR A O 1
ATOM 932 N N . ILE A 1 109 ? -6.884 -1.865 -4.802 1.00 97.12 109 ILE A N 1
ATOM 933 C CA . ILE A 1 109 ? -5.782 -2.521 -5.511 1.00 97.12 109 ILE A CA 1
ATOM 934 C C . ILE A 1 109 ? -6.176 -2.637 -6.983 1.00 97.12 109 ILE A C 1
ATOM 936 O O . ILE A 1 109 ? -7.241 -3.176 -7.297 1.00 97.12 109 ILE A O 1
ATOM 940 N N . THR A 1 110 ? -5.338 -2.130 -7.887 1.00 97.62 110 THR A N 1
ATOM 941 C CA . THR A 1 110 ? -5.613 -2.193 -9.328 1.00 97.62 110 THR A CA 1
ATOM 942 C C . THR A 1 110 ? -5.430 -3.615 -9.856 1.00 97.62 110 THR A C 1
ATOM 944 O O . THR A 1 110 ? -4.872 -4.484 -9.183 1.00 97.62 110 THR A O 1
ATOM 947 N N . ARG A 1 111 ? -5.854 -3.874 -11.100 1.00 96.81 111 ARG A N 1
ATOM 948 C CA . ARG A 1 111 ? -5.604 -5.173 -11.747 1.00 96.81 111 ARG A CA 1
ATOM 949 C C . ARG A 1 111 ? -4.111 -5.515 -11.770 1.00 96.81 111 ARG A C 1
ATOM 951 O O . ARG A 1 111 ? -3.759 -6.658 -11.507 1.00 96.81 111 ARG A O 1
ATOM 958 N N . MET A 1 112 ? -3.253 -4.523 -12.014 1.00 96.19 112 MET A N 1
ATOM 959 C CA . MET A 1 112 ? -1.802 -4.701 -11.993 1.00 96.19 112 MET A CA 1
ATOM 960 C C . MET A 1 112 ? -1.296 -5.063 -10.593 1.00 96.19 112 MET A C 1
ATOM 962 O O . MET A 1 112 ? -0.542 -6.021 -10.452 1.00 96.19 112 MET A O 1
ATOM 966 N N . GLY A 1 113 ? -1.778 -4.385 -9.545 1.00 97.25 113 GLY A N 1
ATOM 967 C CA . GLY A 1 113 ? -1.454 -4.744 -8.161 1.00 97.25 113 GLY A CA 1
ATOM 968 C C . GLY A 1 113 ? -1.867 -6.175 -7.799 1.00 97.25 113 GLY A C 1
ATOM 969 O O . GLY A 1 113 ? -1.113 -6.895 -7.146 1.00 97.25 113 GLY A O 1
ATOM 970 N N . VAL A 1 114 ? -3.031 -6.633 -8.273 1.00 97.06 114 VAL A N 1
ATOM 971 C CA . VAL A 1 114 ? -3.473 -8.027 -8.090 1.00 97.06 114 VAL A CA 1
ATOM 972 C C . VAL A 1 114 ? -2.561 -9.008 -8.831 1.00 97.06 114 VAL A C 1
ATOM 974 O O . VAL A 1 114 ? -2.206 -10.042 -8.268 1.00 97.06 114 VAL A O 1
ATOM 977 N N . THR A 1 115 ? -2.146 -8.693 -10.060 1.00 96.62 115 THR A N 1
ATOM 978 C CA . THR A 1 115 ? -1.187 -9.518 -10.810 1.00 96.62 115 THR A CA 1
ATOM 979 C C . THR A 1 115 ? 0.137 -9.648 -10.059 1.00 96.62 115 THR A C 1
ATOM 981 O O . THR A 1 115 ? 0.647 -10.755 -9.927 1.00 96.62 115 THR A O 1
ATOM 984 N N . PHE A 1 116 ? 0.653 -8.559 -9.487 1.00 95.88 116 PHE A N 1
ATOM 985 C CA . PHE A 1 116 ? 1.889 -8.585 -8.700 1.00 95.88 116 PHE A CA 1
ATOM 986 C C . PHE A 1 116 ? 1.739 -9.417 -7.419 1.00 95.88 116 PHE A C 1
ATOM 988 O O . PHE A 1 116 ? 2.633 -10.188 -7.076 1.00 95.88 116 PHE A O 1
ATOM 995 N N . LEU A 1 117 ? 0.593 -9.333 -6.734 1.00 95.62 117 LEU A N 1
ATOM 996 C CA . LEU A 1 117 ? 0.3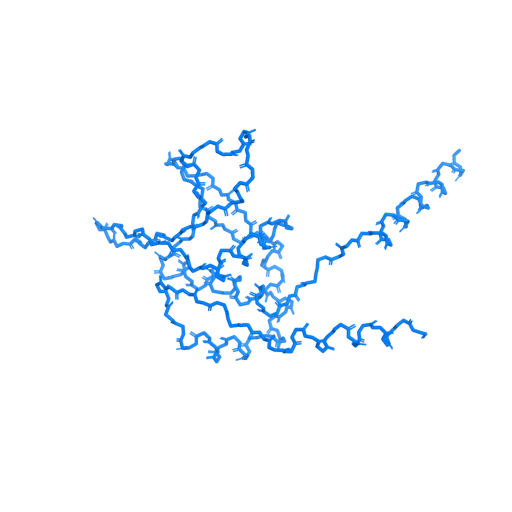00 -10.206 -5.593 1.00 95.62 117 LEU A CA 1
ATOM 997 C C . LEU A 1 117 ? 0.312 -11.692 -5.968 1.00 95.62 117 LEU A C 1
ATOM 999 O O . LEU A 1 117 ? 0.742 -12.518 -5.168 1.00 95.62 117 LEU A O 1
ATOM 1003 N N . HIS A 1 118 ? -0.184 -12.040 -7.153 1.00 95.44 118 HIS A N 1
ATOM 1004 C CA . HIS A 1 118 ? -0.165 -13.419 -7.623 1.00 95.44 118 HIS A CA 1
ATOM 1005 C C . HIS A 1 118 ? 1.261 -13.871 -7.962 1.00 95.44 118 HIS A C 1
ATOM 1007 O O . HIS A 1 118 ? 1.720 -14.884 -7.439 1.00 95.44 118 HIS A O 1
ATOM 1013 N N . GLU A 1 119 ? 1.968 -13.092 -8.781 1.00 94.75 119 GLU A N 1
ATOM 1014 C CA . GLU A 1 119 ? 3.302 -13.423 -9.291 1.00 94.75 119 GLU A CA 1
ATOM 1015 C C . GLU A 1 119 ? 4.333 -13.586 -8.167 1.00 94.75 119 GLU A C 1
ATOM 1017 O O . GLU A 1 119 ? 5.046 -14.583 -8.081 1.00 94.75 119 GLU A O 1
ATOM 1022 N N . PHE A 1 120 ? 4.363 -12.637 -7.231 1.00 94.75 120 PHE A N 1
ATOM 1023 C CA . PHE A 1 120 ? 5.339 -12.637 -6.141 1.00 94.75 120 PHE A CA 1
ATOM 1024 C C . PHE A 1 120 ? 4.885 -13.436 -4.914 1.00 94.75 120 PHE A C 1
ATOM 1026 O O . PHE A 1 120 ? 5.646 -13.573 -3.950 1.00 94.75 120 PHE A O 1
ATOM 1033 N N . GLY A 1 121 ? 3.675 -14.005 -4.950 1.00 92.44 121 GLY A N 1
ATOM 1034 C CA . GLY A 1 121 ? 3.121 -14.797 -3.858 1.00 92.44 121 GLY A CA 1
ATOM 1035 C C . GLY A 1 121 ? 4.035 -15.957 -3.475 1.00 92.44 121 GLY A C 1
ATOM 1036 O O . GLY A 1 121 ? 4.367 -16.104 -2.304 1.00 92.44 121 GLY A O 1
ATOM 1037 N N . ILE A 1 122 ? 4.544 -16.713 -4.453 1.00 91.19 122 ILE A N 1
ATOM 1038 C CA . ILE A 1 122 ? 5.436 -17.864 -4.213 1.00 91.19 122 ILE A CA 1
ATOM 1039 C C . ILE A 1 122 ? 6.664 -17.466 -3.377 1.00 91.19 122 ILE A C 1
ATOM 1041 O O . ILE A 1 122 ? 7.074 -18.208 -2.486 1.00 91.19 122 ILE A O 1
ATOM 1045 N N . ARG A 1 123 ? 7.225 -16.278 -3.630 1.00 92.56 123 ARG A N 1
ATOM 1046 C CA . ARG A 1 123 ? 8.439 -15.791 -2.965 1.00 92.56 123 ARG A CA 1
ATOM 1047 C C . ARG A 1 123 ? 8.170 -15.230 -1.570 1.00 92.56 123 ARG A C 1
ATOM 1049 O O . ARG A 1 123 ? 9.006 -15.381 -0.683 1.00 92.56 123 ARG A O 1
ATOM 1056 N N . PHE A 1 124 ? 7.041 -14.551 -1.373 1.00 96.06 124 PHE A N 1
ATOM 1057 C CA . PHE A 1 124 ? 6.833 -13.714 -0.189 1.00 96.06 124 PHE A CA 1
ATOM 1058 C C . PHE A 1 124 ? 5.750 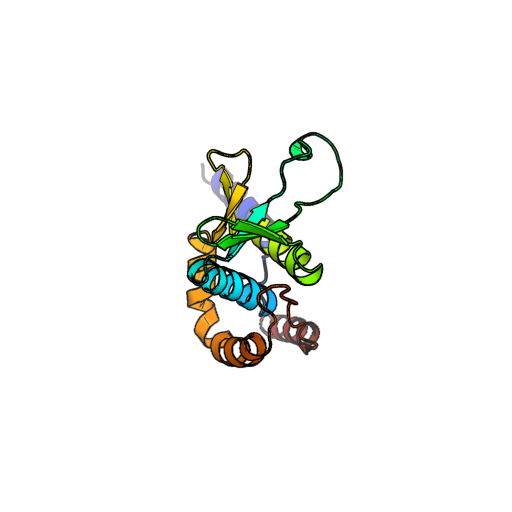-14.206 0.776 1.00 96.06 124 PHE A C 1
ATOM 1060 O O . PHE A 1 124 ? 5.743 -13.759 1.923 1.00 96.06 124 PHE A O 1
ATOM 1067 N N . ASP A 1 125 ? 4.872 -15.142 0.394 1.00 95.38 125 ASP A N 1
ATOM 1068 C CA . ASP A 1 125 ? 3.712 -15.513 1.224 1.00 95.38 125 ASP A CA 1
ATOM 1069 C C . ASP A 1 125 ? 4.100 -16.098 2.585 1.00 95.38 125 ASP A C 1
ATOM 1071 O O . ASP A 1 125 ? 3.457 -15.798 3.592 1.00 95.38 125 ASP A O 1
ATOM 1075 N N . GLN A 1 126 ? 5.136 -16.941 2.636 1.00 94.25 126 GLN A N 1
ATOM 1076 C CA . GLN A 1 126 ? 5.563 -17.566 3.891 1.00 94.25 126 GLN A CA 1
ATOM 1077 C C . GLN A 1 126 ? 6.053 -16.516 4.890 1.00 94.25 126 GLN A C 1
ATOM 1079 O O . GLN A 1 126 ? 5.604 -16.496 6.038 1.00 94.25 126 GLN A O 1
ATOM 1084 N N . ARG A 1 127 ? 6.921 -15.607 4.432 1.00 94.69 127 ARG A N 1
ATOM 1085 C CA . ARG A 1 127 ? 7.422 -14.500 5.248 1.00 94.69 127 ARG A CA 1
ATOM 1086 C C . ARG A 1 127 ? 6.288 -13.563 5.659 1.00 94.69 127 ARG A C 1
ATOM 1088 O O . ARG A 1 127 ? 6.159 -13.257 6.839 1.00 94.69 127 ARG A O 1
ATOM 1095 N N . PHE A 1 128 ? 5.405 -13.218 4.721 1.00 95.81 128 PHE A N 1
ATOM 1096 C CA . PHE A 1 128 ? 4.234 -12.390 4.994 1.00 95.81 128 PHE A CA 1
ATOM 1097 C C . PHE A 1 128 ? 3.378 -12.964 6.123 1.00 95.81 128 PHE A C 1
ATOM 1099 O O . PHE A 1 128 ? 3.002 -12.233 7.031 1.00 95.81 128 PHE A O 1
ATOM 1106 N N . ARG A 1 129 ? 3.077 -14.269 6.109 1.00 94.88 129 ARG A N 1
ATOM 1107 C CA . ARG A 1 129 ? 2.259 -14.900 7.160 1.00 94.88 129 ARG A CA 1
ATOM 1108 C C . ARG A 1 129 ? 2.906 -14.791 8.536 1.00 94.88 129 ARG A C 1
ATOM 1110 O O . ARG A 1 129 ? 2.194 -14.541 9.506 1.00 94.88 129 ARG A O 1
ATOM 1117 N N . LYS A 1 130 ? 4.227 -14.973 8.614 1.00 93.94 130 LYS A N 1
ATOM 1118 C CA . LYS A 1 130 ? 4.987 -14.828 9.859 1.00 93.94 130 LYS A CA 1
ATOM 1119 C C . LYS A 1 130 ? 4.910 -13.389 10.361 1.00 93.94 130 LYS A C 1
ATOM 1121 O O . LYS A 1 130 ? 4.437 -13.169 11.472 1.00 93.94 130 LYS A O 1
ATOM 1126 N N . ASP A 1 131 ? 5.287 -12.429 9.526 1.00 94.50 131 ASP A N 1
ATOM 1127 C CA . ASP A 1 131 ? 5.378 -11.024 9.926 1.00 94.50 131 ASP A CA 1
ATOM 1128 C C . ASP A 1 131 ? 3.986 -10.450 10.240 1.00 94.50 131 ASP A C 1
ATOM 1130 O O . ASP A 1 131 ? 3.781 -9.823 11.276 1.00 94.50 131 ASP A O 1
ATOM 1134 N N . PHE A 1 132 ? 2.979 -10.749 9.412 1.00 94.75 132 PHE A N 1
ATOM 1135 C CA . PHE A 1 132 ? 1.615 -10.245 9.586 1.00 94.75 132 PHE A CA 1
ATOM 1136 C C . PHE A 1 132 ? 0.893 -10.833 10.807 1.00 94.75 132 PHE A C 1
ATOM 1138 O O . PHE A 1 132 ? -0.049 -10.225 11.312 1.00 94.75 132 PHE A O 1
ATOM 1145 N N . SER A 1 133 ? 1.323 -11.994 11.316 1.00 91.81 133 SER A N 1
ATOM 1146 C CA . SER A 1 133 ? 0.739 -12.589 12.528 1.00 91.81 133 SER A CA 1
ATOM 1147 C C . SER A 1 133 ? 0.951 -11.738 13.787 1.00 91.81 133 SER A C 1
ATOM 1149 O O . SER A 1 133 ? 0.168 -11.844 14.728 1.00 91.81 133 SER A O 1
ATOM 1151 N N . MET A 1 134 ? 1.969 -10.873 13.782 1.00 87.38 134 MET A N 1
ATOM 1152 C CA . MET A 1 134 ? 2.350 -10.013 14.908 1.00 87.38 134 MET A CA 1
ATOM 1153 C C . MET A 1 134 ? 1.887 -8.558 14.732 1.00 87.38 134 MET A C 1
ATOM 1155 O O . MET A 1 134 ? 2.112 -7.725 15.605 1.00 87.38 134 MET A O 1
ATOM 1159 N N . VAL A 1 135 ? 1.240 -8.237 13.609 1.00 90.88 135 VAL A N 1
ATOM 1160 C CA . VAL A 1 135 ? 0.867 -6.864 13.254 1.00 90.88 135 VAL A CA 1
ATOM 1161 C C . VAL A 1 135 ? -0.357 -6.395 14.029 1.00 90.88 135 VAL A C 1
ATOM 1163 O O . VAL A 1 135 ? -1.414 -7.033 14.013 1.00 90.88 135 VAL A O 1
ATOM 1166 N N . ASN A 1 136 ? -0.258 -5.193 14.599 1.00 89.88 136 ASN A N 1
ATOM 1167 C CA . ASN A 1 136 ? -1.432 -4.438 15.006 1.00 89.88 136 ASN A CA 1
ATOM 1168 C C . ASN A 1 136 ? -2.178 -3.928 13.761 1.00 89.88 136 ASN A C 1
ATOM 1170 O O . ASN A 1 136 ? -1.736 -3.007 13.081 1.00 89.88 136 ASN A O 1
ATOM 1174 N N . ILE A 1 137 ? -3.340 -4.511 13.465 1.00 88.25 137 ILE A N 1
ATOM 1175 C CA . ILE A 1 137 ? -4.138 -4.143 12.284 1.00 88.25 137 ILE A CA 1
ATOM 1176 C C . ILE A 1 137 ? -4.687 -2.711 12.326 1.00 88.25 137 ILE A C 1
ATOM 1178 O O . ILE A 1 137 ? -5.132 -2.217 11.294 1.00 88.25 137 ILE A O 1
ATOM 1182 N N . GLU A 1 138 ? -4.705 -2.076 13.499 1.00 84.69 138 GLU A N 1
ATOM 1183 C CA . GLU A 1 138 ? -5.170 -0.695 13.679 1.00 84.69 138 GLU A CA 1
ATOM 1184 C C . GLU A 1 138 ? -4.061 0.328 13.424 1.00 84.69 138 GLU A C 1
ATOM 1186 O O . GLU A 1 138 ? -4.352 1.497 13.185 1.00 84.69 138 GLU A O 1
ATOM 1191 N N . TYR A 1 139 ? -2.804 -0.119 13.459 1.00 89.31 139 TYR A N 1
ATOM 1192 C CA . TYR A 1 139 ? -1.623 0.696 13.223 1.00 89.31 139 TYR A CA 1
ATOM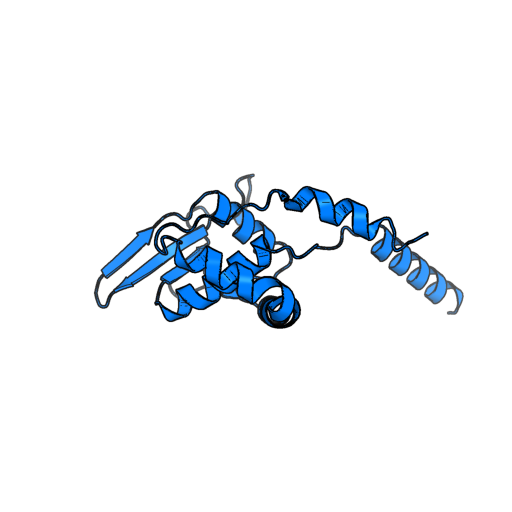 1193 C C . TYR A 1 139 ? -0.516 -0.192 12.650 1.00 89.31 139 TYR A C 1
ATOM 1195 O O . TYR A 1 139 ? 0.330 -0.722 13.368 1.00 89.31 139 TYR A O 1
ATOM 1203 N N . ILE A 1 140 ? -0.587 -0.430 11.339 1.00 92.81 140 ILE A N 1
ATOM 1204 C CA . ILE A 1 140 ? 0.329 -1.345 10.653 1.00 92.81 140 ILE A CA 1
ATOM 1205 C C . ILE A 1 140 ? 1.664 -0.657 10.444 1.00 92.81 140 ILE A C 1
ATOM 1207 O O . ILE A 1 140 ? 1.719 0.370 9.773 1.00 92.81 140 ILE A O 1
ATOM 1211 N N . GLU A 1 141 ? 2.734 -1.277 10.915 1.00 93.62 141 GLU A N 1
ATOM 1212 C CA . GLU A 1 141 ? 4.097 -0.929 10.533 1.00 93.62 141 GLU A CA 1
ATOM 1213 C C . GLU A 1 141 ? 4.603 -1.916 9.485 1.00 93.62 141 GLU A C 1
ATOM 1215 O O . GLU A 1 141 ? 4.343 -3.120 9.561 1.00 93.62 141 GLU A O 1
ATOM 1220 N N . ILE A 1 142 ? 5.282 -1.392 8.466 1.00 93.44 142 ILE A N 1
ATOM 1221 C CA . ILE A 1 142 ? 5.850 -2.227 7.412 1.00 93.44 142 ILE A CA 1
ATOM 1222 C C . ILE A 1 142 ? 7.180 -2.792 7.917 1.00 93.44 142 ILE A C 1
ATOM 1224 O O . ILE A 1 142 ? 8.058 -2.001 8.261 1.00 93.44 142 ILE A O 1
ATOM 1228 N N . PRO A 1 143 ? 7.351 -4.126 7.962 1.00 89.75 143 PRO A N 1
ATOM 1229 C CA . PRO A 1 143 ? 8.600 -4.732 8.399 1.00 89.75 143 PRO A CA 1
ATOM 1230 C C . PRO A 1 143 ? 9.705 -4.369 7.406 1.00 89.75 143 PRO A C 1
ATOM 1232 O O . PRO A 1 143 ? 9.688 -4.813 6.257 1.00 89.75 143 PRO A O 1
ATOM 1235 N N . GLU A 1 144 ? 10.659 -3.548 7.834 1.00 75.94 144 GLU A N 1
ATOM 1236 C CA . GLU A 1 144 ? 11.811 -3.200 7.009 1.00 75.94 144 GLU A CA 1
ATOM 1237 C C . GLU A 1 144 ? 12.786 -4.381 6.974 1.00 75.94 144 GLU A C 1
ATOM 1239 O O . GLU A 1 144 ? 13.110 -4.979 8.000 1.00 75.94 144 GLU A O 1
ATOM 1244 N N . THR A 1 145 ? 13.229 -4.769 5.777 1.00 68.31 145 THR A N 1
ATOM 1245 C CA . THR A 1 145 ? 14.236 -5.823 5.633 1.00 68.31 145 THR A CA 1
ATOM 1246 C C . THR A 1 145 ? 15.636 -5.212 5.561 1.00 68.31 145 THR A C 1
ATOM 1248 O O . THR A 1 145 ? 15.926 -4.470 4.620 1.00 68.31 145 THR A O 1
ATOM 1251 N N . GLU A 1 146 ? 16.546 -5.608 6.460 1.00 49.69 146 GLU A N 1
ATOM 1252 C CA . GLU A 1 146 ? 17.993 -5.326 6.329 1.00 49.69 146 GLU A CA 1
ATOM 1253 C C . GLU A 1 146 ? 18.567 -5.869 4.995 1.00 49.69 146 GLU A C 1
ATOM 1255 O O . GLU A 1 146 ? 19.443 -5.264 4.387 1.00 49.69 146 GLU A O 1
ATOM 1260 N N . ALA A 1 147 ? 17.975 -6.934 4.437 1.00 46.56 147 ALA A N 1
ATOM 1261 C CA . ALA A 1 147 ? 18.334 -7.533 3.142 1.00 46.56 147 ALA A CA 1
ATOM 1262 C C . ALA A 1 147 ? 17.947 -6.702 1.897 1.00 46.56 147 ALA A C 1
ATOM 1264 O O . ALA A 1 147 ? 18.120 -7.150 0.760 1.00 46.56 147 ALA A O 1
ATOM 1265 N N . SER A 1 148 ? 17.426 -5.484 2.070 1.00 41.97 148 SER A N 1
ATOM 1266 C CA . SER A 1 148 ? 17.231 -4.549 0.955 1.00 41.97 148 SER A CA 1
ATOM 1267 C C . SER A 1 148 ? 18.554 -4.030 0.359 1.00 41.97 148 SER A C 1
ATOM 1269 O O . SER A 1 148 ? 18.510 -3.406 -0.705 1.00 41.97 148 SER A O 1
ATOM 1271 N N . MET A 1 149 ? 19.698 -4.364 0.979 1.00 41.09 149 MET A N 1
ATOM 1272 C CA . MET A 1 149 ? 21.059 -4.119 0.484 1.00 41.09 149 MET A CA 1
ATOM 1273 C C . MET A 1 149 ? 21.644 -5.244 -0.398 1.00 41.09 149 MET A C 1
ATOM 1275 O O . MET A 1 149 ? 22.409 -4.941 -1.305 1.00 41.09 149 MET A O 1
ATOM 1279 N N . GLU A 1 150 ? 21.263 -6.517 -0.230 1.00 36.88 150 GLU A N 1
ATOM 1280 C CA . GLU A 1 150 ? 21.944 -7.642 -0.919 1.00 36.88 150 GLU A CA 1
ATOM 1281 C C . GLU A 1 150 ? 21.404 -7.953 -2.331 1.00 36.88 150 GLU A C 1
ATOM 1283 O O . GLU A 1 150 ? 22.107 -8.499 -3.182 1.00 36.88 150 GLU A O 1
ATOM 1288 N N . CYS A 1 151 ? 20.155 -7.586 -2.643 1.00 38.09 151 CYS A N 1
ATOM 1289 C CA . CYS A 1 151 ? 19.589 -7.826 -3.982 1.00 38.09 151 CYS A CA 1
ATOM 1290 C C . CYS A 1 151 ? 20.072 -6.831 -5.056 1.00 38.09 151 CYS A C 1
ATOM 1292 O O . CYS A 1 151 ? 19.820 -7.054 -6.239 1.00 38.09 151 CYS A O 1
ATOM 1294 N N . ALA A 1 152 ? 20.750 -5.744 -4.671 1.00 38.53 152 ALA A N 1
ATOM 1295 C CA . ALA A 1 152 ? 21.367 -4.825 -5.629 1.00 38.53 152 ALA A CA 1
ATOM 1296 C C . ALA A 1 152 ? 22.645 -5.419 -6.255 1.00 38.53 152 ALA A C 1
ATOM 1298 O O . ALA A 1 152 ? 22.939 -5.139 -7.414 1.00 38.53 152 ALA A O 1
ATOM 1299 N N . GLU A 1 153 ? 23.353 -6.296 -5.537 1.00 37.94 153 GLU A N 1
ATOM 1300 C CA . GLU A 1 153 ? 24.582 -6.937 -6.030 1.00 37.94 153 GLU A CA 1
ATOM 1301 C C . GLU A 1 153 ? 24.305 -8.157 -6.921 1.00 37.94 153 GLU A C 1
ATOM 1303 O O . GLU A 1 153 ? 25.072 -8.466 -7.830 1.00 37.94 153 GLU A O 1
ATOM 1308 N N . SER A 1 154 ? 23.172 -8.839 -6.734 1.00 35.34 154 SER A N 1
ATOM 1309 C CA . SER A 1 154 ? 22.855 -10.052 -7.506 1.00 35.34 154 SER A CA 1
ATOM 1310 C C . SER A 1 154 ? 22.330 -9.772 -8.920 1.00 35.34 154 SER A C 1
ATOM 1312 O O . SER A 1 154 ? 22.424 -10.650 -9.774 1.00 35.34 154 SER A O 1
ATOM 1314 N N . LEU A 1 155 ? 21.840 -8.560 -9.209 1.00 40.62 155 LEU A N 1
ATOM 1315 C CA . LEU A 1 155 ? 21.466 -8.152 -10.573 1.00 40.62 155 LEU A CA 1
ATOM 1316 C C . LEU A 1 155 ? 22.650 -7.618 -11.396 1.00 40.62 155 LEU A C 1
ATOM 1318 O O . LEU A 1 155 ? 22.573 -7.629 -12.621 1.00 40.62 155 LEU A O 1
ATOM 1322 N N . GLN A 1 156 ? 23.759 -7.224 -10.758 1.00 41.22 156 GLN A N 1
ATOM 1323 C CA . GLN A 1 156 ? 24.991 -6.857 -11.470 1.00 41.22 156 GLN A CA 1
ATOM 1324 C C . GLN A 1 156 ? 25.736 -8.079 -12.035 1.00 41.22 156 GLN A C 1
ATOM 1326 O O . GLN A 1 156 ? 26.467 -7.947 -13.008 1.00 41.22 156 GLN A O 1
ATOM 1331 N N . ASN A 1 157 ? 25.488 -9.280 -11.502 1.00 39.81 157 ASN A N 1
ATOM 1332 C CA . ASN A 1 157 ? 26.152 -10.517 -11.937 1.00 39.81 157 ASN A CA 1
ATOM 1333 C C . ASN A 1 157 ? 25.378 -11.331 -12.992 1.00 39.81 157 ASN A C 1
ATOM 1335 O O . ASN A 1 157 ? 25.804 -12.429 -13.340 1.00 39.81 157 ASN A O 1
ATOM 1339 N N . VAL A 1 158 ? 24.247 -10.827 -13.498 1.00 41.47 158 VAL A N 1
ATOM 1340 C CA . VAL A 1 158 ? 23.480 -11.476 -14.588 1.00 41.47 158 VAL A CA 1
ATOM 1341 C C . VAL A 1 158 ? 23.679 -10.758 -15.935 1.00 41.47 158 VAL A C 1
ATOM 1343 O O . VAL A 1 158 ? 23.276 -11.270 -16.974 1.00 41.47 158 VAL A O 1
ATOM 1346 N N . PHE A 1 159 ? 24.368 -9.613 -15.934 1.00 36.12 159 PHE A N 1
ATOM 1347 C CA . PHE A 1 159 ? 24.774 -8.883 -17.136 1.00 36.12 159 PHE A CA 1
ATOM 1348 C C . PHE A 1 159 ? 26.294 -8.657 -17.145 1.00 36.12 159 PHE A C 1
ATOM 1350 O O . PHE A 1 159 ? 26.762 -7.522 -17.075 1.00 36.12 159 PHE A O 1
ATOM 1357 N N . ILE A 1 160 ? 27.057 -9.752 -17.223 1.00 40.78 160 ILE A N 1
ATOM 1358 C CA . ILE A 1 160 ? 28.434 -9.765 -17.745 1.00 40.78 160 ILE A CA 1
ATOM 1359 C C . ILE A 1 160 ? 28.483 -10.781 -18.881 1.00 40.78 160 ILE A C 1
ATOM 1361 O O . ILE A 1 160 ? 27.994 -11.913 -18.662 1.00 40.78 160 ILE A O 1
#

Sequence (160 aa):
MGQDIEKLLSAIRRYLDESDWYIFKYEDYFTLRALFILSRKRIYTYIDNTMEIFEQSKMGLVFYQIRRFYRKQCINPVSESLQKYLRRLFAPGLISGKQQESSDYSVYITRMGVTFLHEFGIRFDQRFRKDFSMVNIEYIEIPETEASMECAESLQNVFI